Protein AF-A0A397A147-F1 (afdb_monomer)

Organism: Aphanomyces astaci (NCBI:txid112090)

Nearest PDB structures (foldseek):
  8kea-assembly1_W  TM=4.284E-01  e=4.346E+00  unclassified Caudoviricetes
  8t7u-assembly1_A  TM=5.635E-01  e=7.688E+00  Mus musculus
  8cll-assembly1_F  TM=3.381E-01  e=9.905E+00  Homo sapiens
  5d0q-assembly1_A  TM=2.049E-01  e=9.297E+00  Escherichia coli

pLDDT: mean 86.32, std 19.29, range [30.56, 98.56]

Solvent-accessible surface area (backbone atoms only — not comparable to full-atom values): 9657 Å² total; per-residue (Å²): 142,82,84,87,81,82,81,80,82,82,81,81,82,79,80,78,77,78,74,75,79,74,64,96,58,79,95,60,81,91,54,60,68,59,52,51,58,54,55,72,68,65,50,70,65,59,55,50,50,52,32,53,55,55,32,72,72,28,55,24,19,34,50,73,40,75,48,8,33,48,47,39,50,53,54,44,52,53,52,51,54,52,48,71,75,61,73,78,52,89,62,50,45,76,49,77,46,79,48,81,52,102,50,63,28,42,48,76,46,76,47,80,43,58,70,67,84,87,72,90,84,82,86,87,85,86,81,60,77,47,21,70,25,69,92,38,59,87,40,91,62,54,32,56,50,14,47,28,55,83,54,46,44,108

Structure (mmCIF, N/CA/C/O backbone):
data_AF-A0A397A147-F1
#
_entry.id   AF-A0A397A147-F1
#
loop_
_atom_site.group_PDB
_atom_site.id
_atom_site.type_symbol
_atom_site.label_atom_id
_atom_site.label_alt_id
_atom_site.label_comp_id
_atom_site.label_asym_id
_atom_site.label_entity_id
_atom_site.label_seq_id
_atom_site.pdbx_PDB_ins_code
_atom_site.Cartn_x
_atom_site.Cartn_y
_atom_site.Cartn_z
_atom_site.occupancy
_atom_site.B_iso_or_equiv
_atom_site.auth_seq_id
_atom_site.auth_comp_id
_atom_site.auth_asym_id
_atom_site.auth_atom_id
_atom_site.pdbx_PDB_model_num
ATOM 1 N N . MET A 1 1 ? -28.871 -85.774 15.946 1.00 41.31 1 MET A N 1
ATOM 2 C CA . MET A 1 1 ? -27.857 -84.775 16.348 1.00 41.31 1 MET A CA 1
ATOM 3 C C . MET A 1 1 ? -27.789 -83.681 15.297 1.00 41.31 1 MET A C 1
ATOM 5 O O . MET A 1 1 ? -27.310 -83.949 14.205 1.00 41.31 1 MET A O 1
ATOM 9 N N . LYS A 1 2 ? -28.278 -82.479 15.603 1.00 30.56 2 LYS A N 1
ATOM 10 C CA . LYS A 1 2 ? -27.816 -81.233 14.979 1.00 30.56 2 LYS A CA 1
ATOM 11 C C . LYS A 1 2 ? -28.222 -80.078 15.890 1.00 30.56 2 LYS A C 1
ATOM 13 O O . LYS A 1 2 ? -29.356 -80.018 16.347 1.00 30.56 2 LYS A O 1
ATOM 18 N N . PHE A 1 3 ? -27.210 -79.295 16.235 1.00 32.25 3 PHE A N 1
ATOM 19 C CA . PHE A 1 3 ? -27.170 -78.311 17.305 1.00 32.25 3 PHE A CA 1
ATOM 20 C C . PHE A 1 3 ? -27.950 -77.044 16.951 1.00 32.25 3 PHE A C 1
ATOM 22 O O . PHE A 1 3 ? -27.821 -76.515 15.849 1.00 32.25 3 PHE A O 1
ATOM 29 N N . THR A 1 4 ? -28.699 -76.542 17.928 1.00 33.69 4 THR A N 1
ATOM 30 C CA . THR A 1 4 ? -29.241 -75.184 17.974 1.00 33.69 4 THR A CA 1
ATOM 31 C C . THR A 1 4 ? -28.093 -74.205 18.225 1.00 33.69 4 THR A C 1
ATOM 33 O O . THR A 1 4 ? -27.382 -74.339 19.220 1.00 33.69 4 THR A O 1
ATOM 36 N N . LEU A 1 5 ? -27.910 -73.217 17.351 1.00 33.62 5 LEU A N 1
ATOM 37 C CA . LEU A 1 5 ? -27.055 -72.056 17.608 1.00 33.62 5 LEU A CA 1
ATOM 38 C C . LEU A 1 5 ? -27.963 -70.877 17.970 1.00 33.62 5 LEU A C 1
ATOM 40 O O . LEU A 1 5 ? -28.687 -70.365 17.120 1.00 33.62 5 LEU A O 1
ATOM 44 N N . LEU A 1 6 ? -27.938 -70.474 19.244 1.00 35.00 6 LEU A N 1
ATOM 45 C CA . LEU A 1 6 ? -28.443 -69.172 19.675 1.00 35.00 6 LEU A CA 1
ATOM 46 C C . LEU A 1 6 ? -27.521 -68.091 19.095 1.00 35.00 6 LEU A C 1
ATOM 48 O O . LEU A 1 6 ? -26.325 -68.087 19.386 1.00 35.00 6 LEU A O 1
ATOM 52 N N . SER A 1 7 ? -28.061 -67.158 18.311 1.00 39.09 7 SER A N 1
ATOM 53 C CA . SER A 1 7 ? -27.336 -65.933 17.970 1.00 39.09 7 SER A CA 1
ATOM 54 C C . SER A 1 7 ? -27.404 -64.965 19.151 1.00 39.09 7 SER A C 1
ATOM 56 O O . SER A 1 7 ? -28.489 -64.530 19.541 1.00 39.09 7 SER A O 1
ATOM 58 N N . ALA A 1 8 ? -26.248 -64.625 19.714 1.00 38.41 8 ALA A N 1
ATOM 59 C CA . ALA A 1 8 ? -26.118 -63.572 20.710 1.00 38.41 8 ALA A CA 1
ATOM 60 C C . ALA A 1 8 ? -26.414 -62.201 20.077 1.00 38.41 8 ALA A C 1
ATOM 62 O O . ALA A 1 8 ? -25.849 -61.849 19.042 1.00 38.41 8 ALA A O 1
ATOM 63 N N . ALA A 1 9 ? -27.296 -61.426 20.708 1.00 40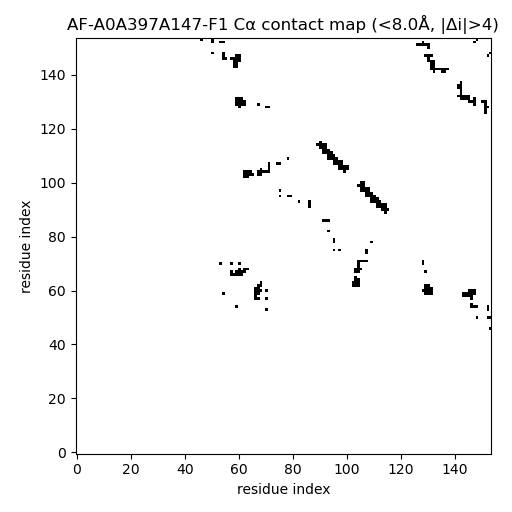.31 9 ALA A N 1
ATOM 64 C CA . ALA A 1 9 ? -27.525 -60.030 20.367 1.00 40.31 9 ALA A CA 1
ATOM 65 C C . ALA A 1 9 ? -26.315 -59.192 20.811 1.00 40.31 9 ALA A C 1
ATOM 67 O O . ALA A 1 9 ? -26.007 -59.117 22.000 1.00 40.31 9 ALA A O 1
ATOM 68 N N . ALA A 1 10 ? -25.630 -58.556 19.861 1.00 39.25 10 ALA A N 1
ATOM 69 C CA . ALA A 1 10 ? -24.622 -57.548 20.161 1.00 39.25 10 ALA A CA 1
ATOM 70 C C . ALA A 1 10 ? -25.324 -56.207 20.422 1.00 39.25 10 ALA A C 1
ATOM 72 O O . ALA A 1 10 ? -25.803 -55.554 19.495 1.00 39.25 10 ALA A O 1
ATOM 73 N N . ALA A 1 11 ? -25.404 -55.799 21.688 1.00 40.38 11 ALA A N 1
ATOM 74 C CA . ALA A 1 11 ? -25.788 -54.441 22.050 1.00 40.38 11 ALA A CA 1
ATOM 75 C C . ALA A 1 11 ? -24.614 -53.501 21.739 1.00 40.38 11 ALA A C 1
ATOM 77 O O . ALA A 1 11 ? -23.623 -53.459 22.468 1.00 40.38 11 ALA A O 1
ATOM 78 N N . ALA A 1 12 ? -24.709 -52.763 20.634 1.00 39.19 12 ALA A N 1
ATOM 79 C CA . ALA A 1 12 ? -23.791 -51.673 20.340 1.00 39.19 12 ALA A CA 1
ATOM 80 C C . ALA A 1 12 ? -24.111 -50.494 21.270 1.00 39.19 12 ALA A C 1
ATOM 82 O O . ALA A 1 12 ? -25.085 -49.770 21.068 1.00 39.19 12 ALA A O 1
ATOM 83 N N . ILE A 1 13 ? -23.296 -50.307 22.308 1.00 42.19 13 ILE A N 1
ATOM 84 C CA . ILE A 1 13 ? -23.295 -49.078 23.104 1.00 42.19 13 ILE A CA 1
ATOM 85 C C . ILE A 1 13 ? -22.619 -48.006 22.247 1.00 42.19 13 ILE A C 1
ATOM 87 O O . ILE A 1 13 ? -21.394 -47.941 22.154 1.00 42.19 13 ILE A O 1
ATOM 91 N N . ALA A 1 14 ? -23.426 -47.188 21.575 1.00 44.16 14 ALA A N 1
ATOM 92 C CA . ALA A 1 14 ? -22.946 -45.985 20.918 1.00 44.16 14 ALA A CA 1
ATOM 93 C C . ALA A 1 14 ? -22.603 -44.945 21.994 1.00 44.16 14 ALA A C 1
ATOM 95 O O . ALA A 1 14 ? -23.484 -44.289 22.548 1.00 44.16 14 ALA A O 1
ATOM 96 N N . PHE A 1 15 ? -21.314 -44.785 22.290 1.00 40.88 15 PHE A N 1
ATOM 97 C CA . PHE A 1 15 ? -20.825 -43.582 22.953 1.00 40.88 15 PHE A CA 1
ATOM 98 C C . PHE A 1 15 ? -20.902 -42.429 21.951 1.00 40.88 15 PHE A C 1
ATOM 100 O O . PHE A 1 15 ? -19.969 -42.181 21.189 1.00 40.88 15 PHE A O 1
ATOM 107 N N . ALA A 1 16 ? -22.035 -41.728 21.932 1.00 47.22 16 ALA A N 1
ATOM 108 C CA . ALA A 1 16 ? -22.110 -40.411 21.324 1.00 47.22 16 ALA A CA 1
ATOM 109 C C . ALA A 1 16 ? -21.294 -39.452 22.199 1.00 47.22 16 ALA A C 1
ATOM 111 O O . ALA A 1 16 ? -21.803 -38.863 23.150 1.00 47.22 16 ALA A O 1
ATOM 112 N N . SER A 1 17 ? -20.002 -39.325 21.901 1.00 47.94 17 SER A N 1
ATOM 113 C CA . SER A 1 17 ? -19.219 -38.199 22.391 1.00 47.94 17 SER A CA 1
ATOM 114 C C . SER A 1 17 ? -19.682 -36.978 21.604 1.00 47.94 17 SER A C 1
ATOM 116 O O . SER A 1 17 ? -19.195 -36.715 20.505 1.00 47.94 17 SER A O 1
ATOM 118 N N . SER A 1 18 ? -20.693 -36.269 22.110 1.00 51.44 18 SER A N 1
ATOM 119 C CA . SER A 1 18 ? -21.050 -34.952 21.593 1.00 51.44 18 SER A CA 1
ATOM 120 C C . SER A 1 18 ? -19.969 -33.970 22.035 1.00 51.44 18 SER A C 1
ATOM 122 O O . SER A 1 18 ? -20.139 -33.211 22.990 1.00 51.44 18 SER A O 1
ATOM 124 N N . VAL A 1 19 ? -18.826 -34.008 21.354 1.00 45.84 19 VAL A N 1
ATOM 125 C CA . VAL A 1 19 ? -17.916 -32.871 21.333 1.00 45.84 19 VAL A CA 1
ATOM 126 C C . VAL A 1 19 ? -18.681 -31.788 20.591 1.00 45.84 19 VAL A C 1
ATOM 128 O O . VAL A 1 19 ? -18.793 -31.808 19.369 1.00 45.84 19 VAL A O 1
ATOM 131 N N . GLN A 1 20 ? -19.315 -30.898 21.347 1.00 49.00 20 GLN A N 1
ATOM 132 C CA . GLN A 1 20 ? -19.838 -29.663 20.801 1.00 49.00 20 GLN A CA 1
ATOM 133 C C . GLN A 1 20 ? -18.616 -28.902 20.287 1.00 49.00 20 GLN A C 1
ATOM 135 O O . GLN A 1 20 ? -17.880 -28.314 21.077 1.00 49.00 20 GLN A O 1
ATOM 140 N N . GLU A 1 21 ? -18.342 -28.993 18.983 1.00 54.06 21 GLU A N 1
ATOM 141 C CA . GLU A 1 21 ? -17.370 -28.126 18.328 1.00 54.06 21 GLU A CA 1
ATOM 142 C C . GLU A 1 21 ? -17.841 -26.694 18.565 1.00 54.06 21 GLU A C 1
ATOM 144 O O . GLU A 1 21 ? -18.762 -26.190 17.921 1.00 54.06 21 GLU A O 1
ATOM 149 N N . THR A 1 22 ? -17.254 -26.035 19.559 1.00 59.16 22 THR A N 1
ATOM 150 C CA . THR A 1 22 ? -17.376 -24.595 19.700 1.00 59.16 22 THR A CA 1
ATOM 151 C C . THR A 1 22 ? -16.634 -24.019 18.509 1.00 59.16 22 THR A C 1
ATOM 153 O O . THR A 1 22 ? -15.403 -23.980 18.502 1.00 59.16 22 THR A O 1
ATOM 156 N N . THR A 1 23 ? -17.362 -23.646 17.460 1.00 59.69 23 THR A N 1
ATOM 157 C CA . THR A 1 23 ? -16.756 -22.981 16.312 1.00 59.69 23 THR A CA 1
ATOM 158 C C . THR A 1 23 ? -16.015 -21.744 16.833 1.00 59.69 23 THR A C 1
ATOM 160 O O . THR A 1 23 ? -16.627 -20.937 17.537 1.00 59.69 23 THR A O 1
ATOM 163 N N . PRO A 1 24 ? -14.715 -21.562 16.527 1.00 77.19 24 PRO A N 1
ATOM 164 C CA . PRO A 1 24 ? -13.927 -20.442 17.058 1.00 77.19 24 PRO A CA 1
ATOM 165 C C . PRO A 1 24 ? -14.415 -19.082 16.538 1.00 77.19 24 PRO A C 1
ATOM 167 O O . PRO A 1 24 ? -13.982 -18.034 17.014 1.00 77.19 24 PRO A O 1
ATOM 170 N N . TYR A 1 25 ? -15.333 -19.101 15.570 1.00 80.56 25 TYR A N 1
ATOM 171 C CA . TYR A 1 25 ? -15.941 -17.930 14.971 1.00 80.56 25 TYR A CA 1
ATOM 172 C C . TYR A 1 25 ? -17.432 -17.845 15.316 1.00 80.56 25 TYR A C 1
ATOM 174 O O . TYR A 1 25 ? -18.114 -18.876 15.365 1.00 80.56 25 TYR A O 1
ATOM 182 N N . PRO A 1 26 ? -17.961 -16.625 15.522 1.00 82.88 26 PRO A N 1
ATOM 183 C CA . PRO A 1 26 ? -19.390 -16.411 15.702 1.00 82.88 26 PRO A CA 1
ATOM 184 C C . PRO A 1 26 ? -20.190 -16.929 14.502 1.00 82.88 26 PRO A C 1
ATOM 186 O O . PRO A 1 26 ? -19.849 -16.651 13.354 1.00 82.88 26 PRO A O 1
ATOM 189 N N . THR A 1 27 ? -21.298 -17.623 14.760 1.00 86.62 27 THR A N 1
ATOM 190 C CA . THR A 1 27 ? -22.248 -18.065 13.720 1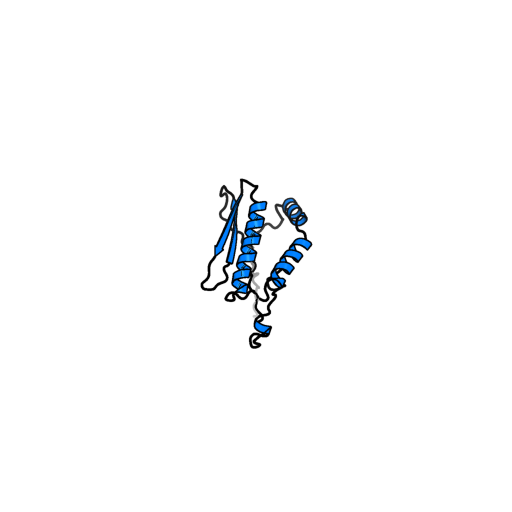.00 86.62 27 THR A CA 1
ATOM 191 C C . THR A 1 27 ? -23.181 -16.945 13.251 1.00 86.62 27 THR A C 1
ATOM 193 O O . THR A 1 27 ? -23.853 -17.076 12.230 1.00 86.62 27 THR A O 1
ATOM 196 N N . VAL A 1 28 ? -23.213 -15.828 13.984 1.00 85.81 28 VAL A N 1
ATOM 197 C CA . VAL A 1 28 ? -23.980 -14.621 13.663 1.00 85.81 28 VAL A CA 1
ATOM 198 C C . VAL A 1 28 ? -23.066 -13.407 13.796 1.00 85.81 28 VAL A C 1
ATOM 200 O O . VAL A 1 28 ? -22.274 -13.315 14.733 1.00 85.81 28 VAL A O 1
ATOM 203 N N . ALA A 1 29 ? -23.180 -12.455 12.868 1.00 86.31 29 ALA A N 1
ATOM 204 C CA . ALA A 1 29 ? -22.409 -11.218 12.915 1.00 86.31 29 ALA A CA 1
ATOM 205 C C . ALA A 1 29 ? -22.791 -10.369 14.140 1.00 86.31 29 ALA A C 1
ATOM 207 O O . ALA A 1 29 ? -23.941 -9.959 14.285 1.00 86.31 29 ALA A O 1
ATOM 208 N N . THR A 1 30 ? -21.811 -10.045 14.985 1.00 91.00 30 THR A N 1
ATOM 209 C CA . THR A 1 30 ? -22.013 -9.271 16.224 1.00 91.00 30 THR A CA 1
ATOM 210 C C . THR A 1 30 ? -22.236 -7.772 15.976 1.00 91.00 30 THR A C 1
ATOM 212 O O . THR A 1 30 ? -22.843 -7.093 16.800 1.00 91.00 30 THR A O 1
ATOM 215 N N . TYR A 1 31 ? -21.779 -7.238 14.833 1.00 93.50 31 TYR A N 1
ATOM 216 C CA . TYR A 1 31 ? -21.798 -5.794 14.536 1.00 93.50 31 TYR A CA 1
ATOM 217 C C . TYR A 1 31 ? -22.376 -5.434 13.148 1.00 93.50 31 TYR A C 1
ATOM 219 O O . TYR A 1 31 ? -21.756 -4.678 12.396 1.00 93.50 31 TYR A O 1
ATOM 227 N N . PRO A 1 32 ? -23.571 -5.925 12.769 1.00 94.00 32 PRO A N 1
ATOM 228 C CA . PRO A 1 32 ? -24.092 -5.784 11.406 1.00 94.00 32 PRO A CA 1
ATOM 229 C C . PRO A 1 32 ? -24.349 -4.324 11.000 1.00 94.00 32 PRO A C 1
ATOM 231 O O . PRO A 1 32 ? -24.094 -3.945 9.857 1.00 94.00 32 PRO A O 1
ATOM 234 N N . ASN A 1 33 ? -24.808 -3.482 11.932 1.00 96.25 33 ASN A N 1
ATOM 235 C CA . ASN A 1 33 ? -25.058 -2.062 11.663 1.00 96.25 33 ASN A CA 1
ATOM 236 C C . ASN A 1 33 ? -23.756 -1.278 11.452 1.00 96.25 33 ASN A C 1
ATOM 238 O O . ASN A 1 33 ? -23.701 -0.417 10.577 1.00 96.25 33 ASN A O 1
ATOM 242 N N . LEU A 1 34 ? -22.703 -1.606 12.211 1.00 95.56 34 LEU A N 1
ATOM 243 C CA . LEU A 1 34 ? -21.381 -1.007 12.035 1.00 95.56 34 LEU A CA 1
ATOM 244 C C . LEU A 1 34 ? -20.811 -1.366 10.660 1.00 95.56 34 LEU A C 1
ATOM 246 O O . LEU A 1 34 ? -20.416 -0.472 9.917 1.00 95.56 34 LEU A O 1
ATOM 250 N N . VAL A 1 35 ? -20.837 -2.654 10.297 1.00 94.94 35 VAL A N 1
ATOM 251 C CA . VAL A 1 35 ? -20.369 -3.133 8.985 1.00 94.94 35 VAL A CA 1
ATOM 252 C C . VAL A 1 35 ? -21.135 -2.449 7.854 1.00 94.94 35 VAL A C 1
ATOM 254 O O . VAL A 1 35 ? -20.527 -1.934 6.922 1.00 94.94 35 VAL A O 1
ATOM 257 N N . ARG A 1 36 ? -22.466 -2.353 7.958 1.00 96.38 36 ARG A N 1
ATOM 258 C CA . ARG A 1 36 ? -23.288 -1.648 6.964 1.00 96.38 36 ARG A CA 1
ATOM 259 C C . ARG A 1 36 ? -22.915 -0.169 6.849 1.00 96.38 36 ARG A C 1
ATOM 261 O O . ARG A 1 36 ? -22.832 0.345 5.739 1.00 96.38 36 ARG A O 1
ATOM 268 N N . GLY A 1 37 ? -22.673 0.500 7.976 1.00 97.00 37 GLY A N 1
ATOM 269 C CA . GLY A 1 37 ? -22.256 1.901 8.007 1.00 97.00 37 GLY A CA 1
ATOM 270 C C . GLY A 1 37 ? -20.877 2.138 7.386 1.00 97.00 37 GLY A C 1
ATOM 271 O O . GLY A 1 37 ? -20.686 3.155 6.727 1.00 97.00 37 GLY A O 1
ATOM 272 N N . VAL A 1 38 ? -19.929 1.209 7.557 1.00 94.12 38 VAL A N 1
ATOM 273 C CA . VAL A 1 38 ? -18.613 1.265 6.896 1.00 94.12 38 VAL A CA 1
ATOM 274 C C . VAL A 1 38 ? -18.756 1.007 5.397 1.00 94.12 38 VAL A C 1
ATOM 276 O O . VAL A 1 38 ? -18.277 1.811 4.603 1.00 94.12 38 VAL A O 1
ATOM 279 N N . ASN A 1 39 ? -19.486 -0.040 5.003 1.00 95.88 39 ASN A N 1
ATOM 280 C CA . ASN A 1 39 ? -19.696 -0.381 3.593 1.00 95.88 39 ASN A CA 1
ATOM 281 C C . ASN A 1 39 ? -20.376 0.751 2.814 1.00 95.88 39 ASN A C 1
ATOM 283 O O . ASN A 1 39 ? -20.015 1.003 1.672 1.00 95.88 39 ASN A O 1
ATOM 287 N N . ALA A 1 40 ? -21.309 1.479 3.435 1.00 97.06 40 ALA A N 1
ATOM 288 C CA . ALA A 1 40 ? -21.976 2.622 2.809 1.00 97.06 40 ALA A CA 1
ATOM 289 C C . ALA A 1 40 ? -21.030 3.795 2.481 1.00 97.06 40 ALA A C 1
ATOM 291 O O . ALA A 1 40 ? -21.384 4.655 1.678 1.00 97.06 40 ALA A O 1
ATOM 292 N N . LYS A 1 41 ? -19.840 3.854 3.096 1.00 94.25 41 LYS A N 1
ATOM 293 C CA . LYS A 1 41 ? -18.824 4.878 2.807 1.00 94.25 41 LYS A CA 1
ATOM 294 C C . LYS A 1 41 ? -17.898 4.491 1.658 1.00 94.25 41 LYS A C 1
ATOM 296 O O . LYS A 1 41 ? -17.212 5.367 1.144 1.00 94.25 41 LYS A O 1
ATOM 301 N N . ILE A 1 42 ? -17.870 3.221 1.256 1.00 94.62 42 ILE A N 1
ATOM 302 C CA . ILE A 1 42 ? -17.015 2.752 0.165 1.00 94.62 42 ILE A CA 1
ATOM 303 C C . ILE A 1 42 ? -17.585 3.265 -1.157 1.00 94.62 42 ILE A C 1
ATOM 305 O O . ILE A 1 42 ? -18.721 2.953 -1.511 1.00 94.62 42 ILE A O 1
ATOM 309 N N . GLN A 1 43 ? -16.785 4.031 -1.893 1.00 96.25 43 GLN A N 1
ATOM 310 C CA . GLN A 1 43 ? -17.111 4.471 -3.244 1.00 96.25 43 GLN A CA 1
ATOM 311 C C . GLN A 1 43 ? -16.256 3.686 -4.236 1.00 96.25 43 GLN A C 1
ATOM 313 O O . GLN A 1 43 ? -15.030 3.762 -4.215 1.00 96.25 43 GLN A O 1
ATOM 318 N N . THR A 1 44 ? -16.892 2.935 -5.134 1.00 96.06 44 THR A N 1
ATOM 319 C CA . THR A 1 44 ? -16.174 2.154 -6.158 1.00 96.06 44 THR A CA 1
ATOM 320 C C . THR A 1 44 ? -15.404 3.039 -7.138 1.00 96.06 44 THR A C 1
ATOM 322 O O . THR A 1 44 ? -14.405 2.600 -7.702 1.00 96.06 44 THR A O 1
ATOM 325 N N . ALA A 1 45 ? -15.836 4.291 -7.316 1.00 97.56 45 ALA A N 1
ATOM 326 C CA . ALA A 1 45 ? -15.124 5.283 -8.113 1.00 97.56 45 ALA A CA 1
ATOM 327 C C . ALA A 1 45 ? -13.740 5.611 -7.530 1.00 97.56 45 ALA A C 1
ATOM 329 O O . ALA A 1 45 ? -12.773 5.647 -8.288 1.00 97.56 45 ALA A O 1
ATOM 330 N N . ASP A 1 46 ? -13.631 5.767 -6.206 1.00 94.25 46 ASP A N 1
ATOM 331 C CA . ASP A 1 46 ? -12.356 6.044 -5.533 1.00 94.25 46 ASP A CA 1
ATOM 332 C C . ASP A 1 46 ? -11.395 4.859 -5.699 1.00 94.25 46 ASP A C 1
ATOM 334 O O . ASP A 1 46 ? -10.235 5.045 -6.062 1.00 94.25 46 ASP A O 1
ATOM 338 N N . LEU A 1 47 ? -11.900 3.627 -5.533 1.00 94.75 47 LEU A N 1
ATOM 339 C CA . LEU A 1 47 ? -11.119 2.400 -5.745 1.00 94.75 47 LEU A CA 1
ATOM 340 C C . LEU A 1 47 ? -10.592 2.312 -7.181 1.00 94.75 47 LEU A C 1
ATOM 342 O O . LEU A 1 47 ? -9.407 2.070 -7.403 1.00 94.75 47 LEU A O 1
ATOM 346 N N . LYS A 1 48 ? -11.462 2.571 -8.165 1.00 97.25 48 LYS A N 1
ATOM 347 C CA . LYS A 1 48 ? -11.082 2.585 -9.579 1.00 97.25 48 LYS A CA 1
ATOM 348 C C . LYS A 1 48 ? -10.030 3.657 -9.868 1.00 97.25 48 LYS A C 1
ATOM 350 O O . LYS A 1 48 ? -9.065 3.374 -10.570 1.00 97.25 48 LYS A O 1
ATOM 355 N N . GLN A 1 49 ? -10.189 4.861 -9.321 1.00 97.38 49 GLN A N 1
ATOM 356 C CA . GLN A 1 49 ? -9.232 5.950 -9.508 1.00 97.38 49 GLN A CA 1
ATOM 357 C C . GLN A 1 49 ? -7.861 5.609 -8.906 1.00 97.38 49 GLN A C 1
ATOM 359 O O . GLN A 1 49 ? -6.837 5.870 -9.539 1.00 97.38 49 GLN A O 1
ATOM 364 N N . SER A 1 50 ? -7.827 5.008 -7.713 1.00 95.44 50 SER A N 1
ATOM 365 C CA . SER A 1 50 ? -6.588 4.532 -7.093 1.00 95.44 50 SER A CA 1
ATOM 366 C C . SER A 1 50 ? -5.911 3.451 -7.936 1.00 95.44 50 SER A C 1
ATOM 368 O O . SER A 1 50 ? -4.716 3.576 -8.210 1.00 95.44 50 SER A O 1
ATOM 370 N N . LEU A 1 51 ? -6.666 2.452 -8.408 1.00 97.75 51 LEU A N 1
ATOM 371 C CA . LEU A 1 51 ? -6.161 1.387 -9.280 1.00 97.75 51 LEU A CA 1
ATOM 372 C C . LEU A 1 51 ? -5.587 1.957 -10.582 1.00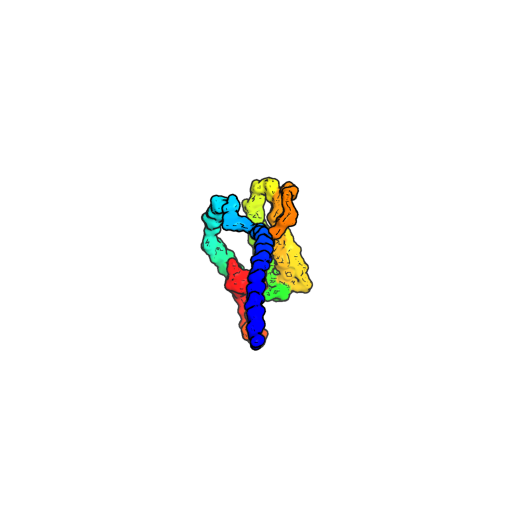 97.75 51 LEU A C 1
ATOM 374 O O . LEU A 1 51 ? -4.432 1.699 -10.913 1.00 97.75 51 LEU A O 1
ATOM 378 N N . GLU A 1 52 ? 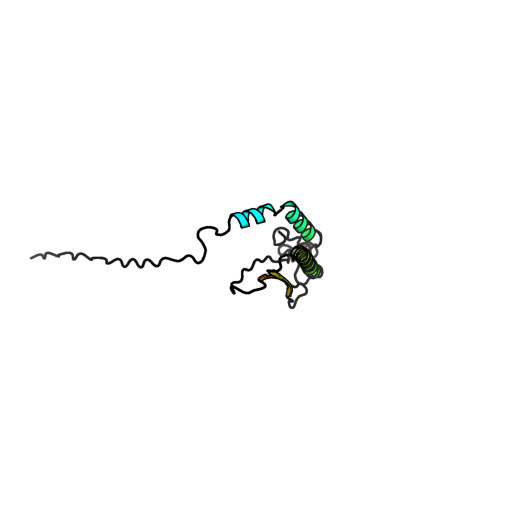-6.356 2.778 -11.303 1.00 98.06 52 GLU A N 1
ATOM 379 C CA . GLU A 1 52 ? -5.915 3.409 -12.552 1.00 98.06 52 GLU A CA 1
ATOM 380 C C . GLU A 1 52 ? -4.673 4.280 -12.331 1.00 98.06 52 GLU A C 1
ATOM 382 O O . GLU A 1 52 ? -3.736 4.235 -13.128 1.00 98.06 52 GLU A O 1
ATOM 387 N N . GLY A 1 53 ? -4.627 5.042 -11.236 1.00 97.12 53 GLY A N 1
ATOM 388 C CA . GLY A 1 53 ? -3.459 5.834 -10.865 1.00 97.12 53 GLY A CA 1
ATOM 389 C C . GLY A 1 53 ? -2.223 4.971 -10.616 1.00 97.12 53 GLY A C 1
ATOM 390 O O . GLY A 1 53 ? -1.129 5.331 -11.049 1.00 97.12 53 GLY A O 1
ATOM 391 N N . PHE A 1 54 ? -2.385 3.822 -9.963 1.00 97.25 54 PHE A N 1
ATOM 392 C CA . PHE A 1 54 ? -1.280 2.933 -9.628 1.00 97.25 54 PHE A CA 1
ATOM 393 C C . PHE A 1 54 ? -0.726 2.198 -10.856 1.00 97.25 54 PHE A C 1
ATOM 395 O O . PHE A 1 54 ? 0.486 2.205 -11.083 1.00 97.25 54 PHE A O 1
ATOM 402 N N . VAL A 1 55 ? -1.597 1.621 -11.689 1.00 97.69 55 VAL A N 1
ATOM 403 C CA . VAL A 1 55 ? -1.194 0.779 -12.834 1.00 97.69 55 VAL A CA 1
ATOM 404 C C . VAL A 1 55 ? -0.763 1.581 -14.058 1.00 97.69 55 VAL A C 1
ATOM 406 O O . VAL A 1 55 ? 0.009 1.077 -14.867 1.00 97.69 55 VAL A O 1
ATOM 409 N N . ASN A 1 56 ? -1.230 2.826 -14.207 1.00 97.38 56 ASN A N 1
ATOM 410 C CA . ASN A 1 56 ? -0.814 3.690 -15.318 1.00 97.38 56 ASN A CA 1
ATOM 411 C C . ASN A 1 56 ? 0.456 4.488 -15.000 1.00 97.38 56 ASN A C 1
ATOM 413 O O . ASN A 1 56 ? 1.127 4.961 -15.916 1.00 97.38 56 ASN A O 1
ATOM 417 N N . LYS A 1 57 ? 0.792 4.666 -13.715 1.00 97.88 57 LYS A N 1
ATOM 418 C CA . LYS A 1 57 ? 1.988 5.410 -13.298 1.00 97.88 57 LYS A CA 1
ATOM 419 C C . LYS A 1 57 ? 3.275 4.599 -13.434 1.00 97.88 57 LYS A C 1
ATOM 421 O O . LYS A 1 57 ? 4.327 5.190 -13.667 1.00 97.88 57 LYS A O 1
ATOM 426 N N . PHE A 1 58 ? 3.194 3.281 -13.282 1.00 97.94 58 PHE A N 1
ATOM 427 C CA . PHE A 1 58 ? 4.340 2.376 -13.329 1.00 97.94 58 PHE A CA 1
ATOM 428 C C . PHE A 1 58 ? 4.117 1.331 -14.421 1.00 97.94 58 PHE A C 1
ATOM 430 O O . PHE A 1 58 ? 3.114 0.622 -14.404 1.00 97.94 58 PHE A O 1
ATOM 437 N N . ALA A 1 59 ? 5.054 1.212 -15.362 1.00 96.88 59 ALA A N 1
ATOM 438 C CA . ALA A 1 59 ? 4.987 0.205 -16.415 1.00 96.88 59 ALA A CA 1
ATOM 439 C C . ALA A 1 59 ? 5.130 -1.213 -15.844 1.00 96.88 59 ALA A C 1
ATOM 441 O O . ALA A 1 59 ? 4.586 -2.161 -16.407 1.00 96.88 59 ALA A O 1
ATOM 442 N N . ASN A 1 60 ? 5.849 -1.363 -14.731 1.00 97.38 60 ASN A N 1
ATOM 443 C CA . ASN A 1 60 ? 5.881 -2.564 -13.902 1.00 97.38 60 ASN A CA 1
ATOM 444 C C . ASN A 1 60 ? 6.178 -2.209 -12.439 1.00 97.38 60 ASN A C 1
ATOM 446 O O . ASN A 1 60 ? 6.653 -1.119 -12.129 1.00 97.38 60 ASN A O 1
ATOM 450 N N . ARG A 1 61 ? 5.957 -3.158 -11.529 1.00 98.06 61 ARG A N 1
ATOM 451 C CA . ARG A 1 61 ? 6.255 -3.003 -10.099 1.00 98.06 61 ARG A CA 1
ATOM 452 C C . ARG A 1 61 ? 7.203 -4.087 -9.600 1.00 98.06 61 ARG A C 1
ATOM 454 O O . ARG A 1 61 ? 7.119 -4.525 -8.458 1.00 98.06 61 ARG A O 1
ATOM 461 N N . ILE A 1 62 ? 8.127 -4.528 -10.455 1.00 97.19 62 ILE A N 1
ATOM 462 C CA . ILE A 1 62 ? 9.050 -5.626 -10.150 1.00 97.19 62 ILE A CA 1
ATOM 463 C C . ILE A 1 62 ? 9.930 -5.246 -8.953 1.00 97.19 62 ILE A C 1
ATOM 465 O O . ILE A 1 62 ? 10.585 -4.202 -8.976 1.00 97.19 62 ILE A O 1
ATOM 469 N N . TYR A 1 63 ? 10.022 -6.125 -7.955 1.00 97.50 63 TYR A N 1
ATOM 470 C CA . TYR A 1 63 ? 10.614 -5.865 -6.634 1.00 97.50 63 TYR A CA 1
ATOM 471 C C . TYR A 1 63 ? 12.047 -5.272 -6.620 1.00 97.50 63 TYR A C 1
ATOM 473 O O . TYR A 1 63 ? 12.444 -4.585 -5.674 1.00 97.50 63 TYR A O 1
ATOM 481 N N . TYR A 1 64 ? 12.859 -5.530 -7.651 1.00 95.00 64 TYR A N 1
ATOM 482 C CA . TYR A 1 64 ? 14.239 -5.025 -7.776 1.00 95.00 64 TYR A CA 1
ATOM 483 C C . TYR A 1 64 ? 14.395 -3.864 -8.769 1.00 95.00 64 TYR A C 1
ATOM 485 O O . TYR A 1 64 ? 15.483 -3.281 -8.887 1.00 95.00 64 TYR A O 1
ATOM 493 N N . SER A 1 65 ? 13.342 -3.539 -9.516 1.00 95.12 65 SER A N 1
ATOM 494 C CA . SER A 1 65 ? 13.366 -2.491 -10.533 1.00 95.12 65 SER A CA 1
ATOM 495 C C . SER A 1 65 ? 13.321 -1.090 -9.899 1.00 95.12 65 SER A C 1
ATOM 497 O O . SER A 1 65 ? 12.908 -0.938 -8.746 1.00 95.12 65 SER A O 1
ATOM 499 N N . PRO A 1 66 ? 13.756 -0.039 -10.620 1.00 96.06 66 PRO A N 1
ATOM 500 C CA . PRO A 1 66 ? 13.558 1.339 -10.175 1.00 96.06 66 PRO A CA 1
ATOM 501 C C . PRO A 1 66 ? 12.080 1.693 -9.950 1.00 96.06 66 PRO A C 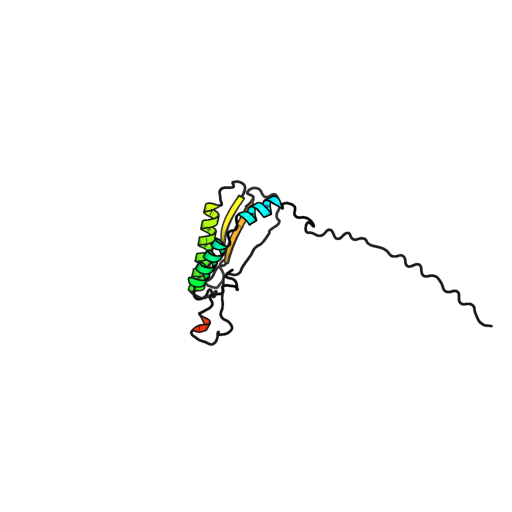1
ATOM 503 O O . PRO A 1 66 ? 11.760 2.282 -8.922 1.00 96.06 66 PRO A O 1
ATOM 506 N N . GLU A 1 67 ? 11.183 1.292 -10.856 1.00 97.44 67 GLU A N 1
ATOM 507 C CA . GLU A 1 67 ? 9.743 1.566 -10.732 1.00 97.44 67 GLU A CA 1
ATOM 508 C C . GLU A 1 67 ? 9.108 0.796 -9.571 1.00 97.44 67 GLU A C 1
ATOM 510 O O . GLU A 1 67 ? 8.327 1.373 -8.825 1.00 97.44 67 GLU A O 1
ATOM 515 N N . GLY A 1 68 ? 9.525 -0.446 -9.311 1.00 97.56 68 GLY A N 1
ATOM 516 C CA . GLY A 1 68 ? 9.099 -1.190 -8.122 1.00 97.56 68 GLY A CA 1
ATOM 517 C C . GLY A 1 68 ? 9.534 -0.538 -6.804 1.00 97.56 68 GLY A C 1
ATOM 518 O O . GLY A 1 68 ? 8.822 -0.624 -5.808 1.00 97.56 68 GLY A O 1
ATOM 519 N N . ALA A 1 69 ? 10.673 0.162 -6.775 1.00 97.44 69 ALA A N 1
ATOM 520 C CA . ALA A 1 69 ? 11.078 0.955 -5.610 1.00 97.44 69 ALA A CA 1
ATOM 521 C C . ALA A 1 69 ? 10.245 2.245 -5.463 1.00 97.44 69 ALA A C 1
ATOM 523 O O . ALA A 1 69 ? 9.972 2.708 -4.354 1.00 97.44 69 ALA A O 1
ATOM 524 N N . GLN A 1 70 ? 9.826 2.836 -6.582 1.00 98.38 70 GLN A N 1
ATOM 525 C CA . GLN A 1 70 ? 8.943 4.000 -6.585 1.00 98.38 70 GLN A CA 1
ATOM 526 C C . GLN A 1 70 ? 7.502 3.616 -6.217 1.00 98.38 70 GLN A C 1
ATOM 528 O O . GLN A 1 70 ? 6.841 4.383 -5.516 1.00 98.38 70 GLN A O 1
ATOM 533 N N . SER A 1 71 ? 7.036 2.423 -6.601 1.00 98.19 71 SER A N 1
ATOM 534 C CA . SER A 1 71 ? 5.680 1.940 -6.320 1.00 98.19 71 SER A CA 1
ATOM 535 C C . SER A 1 71 ? 5.428 1.754 -4.822 1.00 98.19 71 SER A C 1
ATOM 537 O O . SER A 1 71 ? 4.403 2.230 -4.335 1.00 98.19 71 SER A O 1
ATOM 539 N N . CYS A 1 72 ? 6.381 1.203 -4.046 1.00 97.81 72 CYS A N 1
ATOM 540 C CA . CYS A 1 72 ? 6.241 1.189 -2.577 1.00 97.81 72 CYS A CA 1
ATOM 541 C C . CYS A 1 72 ? 6.188 2.595 -1.981 1.00 97.81 72 CYS A C 1
ATOM 543 O O . CYS A 1 72 ? 5.495 2.800 -0.987 1.00 97.81 72 CYS A O 1
ATOM 545 N N . GLY A 1 73 ? 6.940 3.545 -2.551 1.00 98.06 73 GLY A N 1
ATOM 546 C CA . GLY A 1 73 ? 6.899 4.948 -2.135 1.00 98.06 73 GLY A CA 1
ATOM 547 C C . GLY A 1 73 ? 5.513 5.536 -2.324 1.00 98.06 73 GLY A C 1
ATOM 548 O O . GLY A 1 73 ? 4.951 6.090 -1.387 1.00 98.06 73 GLY A O 1
ATOM 549 N N . TRP A 1 74 ? 4.928 5.307 -3.497 1.00 98.00 74 TRP A N 1
ATOM 550 C CA . TRP A 1 74 ? 3.577 5.751 -3.795 1.00 98.00 74 TRP A CA 1
ATOM 551 C C . TRP A 1 74 ? 2.548 5.170 -2.816 1.00 98.00 74 TRP A C 1
ATOM 553 O O . TRP A 1 74 ? 1.790 5.939 -2.233 1.00 98.00 74 TRP A O 1
ATOM 563 N N . ILE A 1 75 ? 2.571 3.854 -2.553 1.00 97.88 75 ILE A N 1
ATOM 564 C CA . ILE A 1 75 ? 1.671 3.223 -1.565 1.00 97.88 75 ILE A CA 1
ATOM 565 C C . ILE A 1 75 ? 1.877 3.825 -0.171 1.00 97.88 75 ILE A C 1
ATOM 567 O O . ILE A 1 75 ? 0.906 4.145 0.512 1.00 97.88 75 ILE A O 1
ATOM 571 N N . TYR A 1 76 ? 3.129 3.983 0.264 1.00 98.19 76 TYR A N 1
ATOM 572 C CA . TYR A 1 76 ? 3.442 4.556 1.572 1.00 98.19 76 TYR A CA 1
ATOM 573 C C . TYR A 1 76 ? 2.834 5.953 1.731 1.00 98.19 76 TYR A C 1
ATOM 575 O O . TYR A 1 76 ? 2.206 6.229 2.753 1.00 98.19 76 TYR A O 1
ATOM 583 N N . ASP A 1 77 ? 2.969 6.802 0.713 1.00 97.38 77 ASP A N 1
ATOM 584 C CA . ASP A 1 77 ? 2.441 8.165 0.731 1.00 97.38 77 ASP A CA 1
ATOM 585 C C . ASP A 1 77 ? 0.906 8.176 0.797 1.00 97.38 77 ASP A C 1
ATOM 587 O O . ASP A 1 77 ? 0.343 8.914 1.606 1.00 97.38 77 ASP A O 1
ATOM 591 N N . GLN A 1 78 ? 0.225 7.304 0.036 1.00 95.81 78 GLN A N 1
ATOM 592 C CA . GLN A 1 78 ? -1.238 7.157 0.115 1.00 95.81 78 GLN A CA 1
ATOM 593 C C . GLN A 1 78 ? -1.691 6.763 1.527 1.00 95.81 78 GLN A C 1
ATOM 595 O O . GLN A 1 78 ? -2.611 7.357 2.089 1.00 95.81 78 GLN A O 1
ATOM 600 N N . VAL A 1 79 ? -1.024 5.778 2.134 1.00 95.75 79 VAL A N 1
ATOM 601 C CA . VAL A 1 79 ? -1.359 5.306 3.483 1.00 95.75 79 VAL A CA 1
ATOM 602 C C . VAL A 1 79 ? -1.127 6.406 4.520 1.00 95.75 79 VAL A C 1
ATOM 604 O O . VAL A 1 79 ? -1.983 6.624 5.375 1.00 95.75 79 VAL A O 1
ATOM 607 N N . VAL A 1 80 ? -0.007 7.131 4.448 1.00 95.44 80 VAL A N 1
ATOM 608 C CA . VAL A 1 80 ? 0.272 8.257 5.355 1.00 95.44 80 VAL A CA 1
ATOM 609 C C . VAL A 1 80 ? -0.783 9.354 5.219 1.00 95.44 80 VAL A C 1
ATOM 611 O O . VAL A 1 80 ? -1.251 9.868 6.235 1.00 95.44 80 VAL A O 1
ATOM 614 N N . GLU A 1 81 ? -1.201 9.681 3.996 1.00 93.62 81 GLU A N 1
ATOM 615 C CA . GLU A 1 81 ? -2.242 10.679 3.749 1.00 93.62 81 GLU A CA 1
ATOM 616 C C . GLU A 1 81 ? -3.591 10.263 4.358 1.00 93.62 81 GLU A C 1
ATOM 618 O O . GLU A 1 81 ? -4.236 11.059 5.048 1.00 93.62 81 GLU A O 1
ATOM 623 N N . VAL A 1 82 ? -4.003 9.006 4.162 1.00 90.88 82 VAL A N 1
ATOM 624 C CA . VAL A 1 82 ? -5.234 8.459 4.754 1.00 90.88 82 VAL A CA 1
ATOM 625 C C . VAL A 1 82 ? -5.164 8.494 6.279 1.00 90.88 82 VAL A C 1
ATOM 627 O O . VAL A 1 82 ? -6.112 8.937 6.930 1.00 90.88 82 VAL A O 1
ATOM 630 N N . VAL A 1 83 ? -4.040 8.080 6.866 1.00 91.00 83 VAL A N 1
ATOM 631 C CA . VAL A 1 83 ? -3.851 8.085 8.322 1.00 91.00 83 VAL A CA 1
ATOM 632 C C . VAL A 1 83 ? -3.906 9.504 8.886 1.00 91.00 83 VAL A C 1
ATOM 634 O O . VAL A 1 83 ? -4.575 9.719 9.895 1.00 91.00 83 VAL A O 1
ATOM 637 N N . ALA A 1 84 ? -3.287 10.483 8.224 1.00 88.12 84 ALA A N 1
ATOM 638 C CA . ALA A 1 84 ? -3.334 11.883 8.647 1.00 88.12 84 ALA A CA 1
ATOM 639 C C . ALA A 1 84 ? -4.766 12.448 8.661 1.00 88.12 84 ALA A C 1
ATOM 641 O O . ALA A 1 84 ? -5.112 13.224 9.550 1.00 88.12 84 ALA A O 1
ATOM 642 N N . LYS A 1 85 ? -5.620 12.023 7.720 1.00 82.56 85 LYS A N 1
ATOM 643 C CA . LYS A 1 85 ? -7.045 12.396 7.668 1.00 82.56 85 LYS A CA 1
ATOM 644 C C . LYS A 1 85 ? -7.896 11.652 8.707 1.00 82.56 85 LYS A C 1
ATOM 646 O O . LYS A 1 85 ? -8.888 12.196 9.188 1.00 82.56 85 LYS A O 1
ATOM 651 N N . ALA A 1 86 ? -7.533 10.413 9.043 1.00 74.44 86 ALA A N 1
ATOM 652 C CA . ALA A 1 86 ? -8.318 9.525 9.903 1.00 74.44 86 ALA A CA 1
ATOM 653 C C . ALA A 1 86 ? -7.976 9.609 11.403 1.00 74.44 86 ALA A C 1
ATOM 655 O O . ALA A 1 86 ? -8.782 9.175 12.227 1.00 74.44 86 ALA A O 1
ATOM 656 N N . ALA A 1 87 ? -6.810 10.147 11.778 1.00 62.78 87 ALA A N 1
ATOM 657 C CA . AL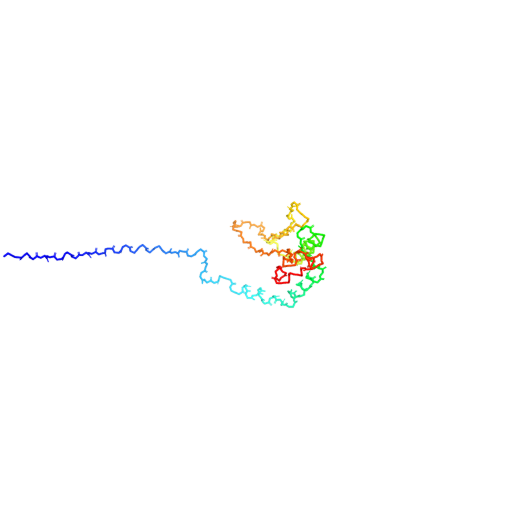A A 1 87 ? -6.283 10.163 13.150 1.00 62.78 87 ALA A CA 1
ATOM 658 C C . ALA A 1 87 ? -6.996 11.144 14.111 1.00 62.78 87 ALA A C 1
ATOM 660 O O . ALA A 1 87 ? -6.359 11.851 14.888 1.00 62.78 87 ALA A O 1
ATOM 661 N N . THR A 1 88 ? -8.328 11.188 14.083 1.00 68.31 88 THR A N 1
ATOM 662 C CA . THR A 1 88 ? -9.158 12.012 14.976 1.00 68.31 88 THR A CA 1
ATOM 663 C C . THR A 1 88 ? -9.702 11.240 16.179 1.00 68.31 88 THR A C 1
ATOM 665 O O . THR A 1 88 ? -10.203 11.855 17.117 1.00 68.31 88 THR A O 1
ATOM 668 N N . ASN A 1 89 ? -9.604 9.904 16.189 1.00 81.75 89 ASN A N 1
ATOM 669 C CA . ASN A 1 89 ? -10.069 9.084 17.307 1.00 81.75 89 ASN A CA 1
ATOM 670 C C . ASN A 1 89 ? -8.960 8.913 18.369 1.00 81.75 89 ASN A C 1
ATOM 672 O O . ASN A 1 89 ? -8.007 8.177 18.113 1.00 81.75 89 ASN A O 1
ATOM 676 N N . PRO A 1 90 ? -9.088 9.501 19.575 1.00 86.06 90 PRO A N 1
ATOM 677 C CA . PRO A 1 90 ? -8.053 9.436 20.614 1.00 86.06 9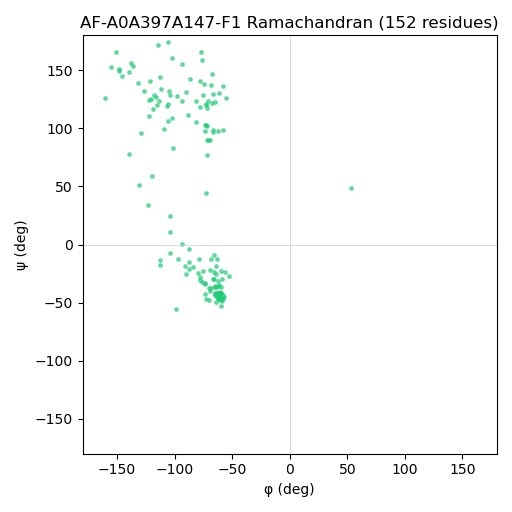0 PRO A CA 1
ATOM 678 C C . PRO A 1 90 ? -7.863 8.036 21.222 1.00 86.06 90 PRO A C 1
ATOM 680 O O . PRO A 1 90 ? -6.881 7.795 21.922 1.00 86.06 90 PRO A O 1
ATOM 683 N N . ASN A 1 91 ? -8.781 7.102 20.962 1.00 88.69 91 ASN A N 1
ATOM 684 C CA . ASN A 1 91 ? -8.700 5.728 21.462 1.00 88.69 91 ASN A CA 1
ATOM 685 C C . ASN A 1 91 ? -7.898 4.801 20.539 1.00 88.69 91 ASN A C 1
ATOM 687 O O . ASN A 1 91 ? -7.722 3.625 20.857 1.00 88.69 91 ASN A O 1
ATOM 691 N N . VAL A 1 92 ? -7.442 5.302 19.389 1.00 89.19 92 VAL A N 1
ATOM 692 C CA . VAL A 1 92 ? -6.732 4.520 18.378 1.00 89.19 92 VAL A CA 1
ATOM 693 C C . VAL A 1 92 ? -5.410 5.194 18.053 1.00 89.19 92 VAL A C 1
ATOM 695 O O . VAL A 1 92 ? -5.345 6.386 17.768 1.00 89.19 92 VAL A O 1
ATOM 698 N N . LYS A 1 93 ? -4.345 4.402 18.045 1.00 89.88 93 LYS A N 1
ATOM 699 C CA . LYS A 1 93 ? -3.041 4.785 17.527 1.00 89.88 93 LYS A CA 1
ATOM 700 C C . LYS A 1 93 ? -2.848 4.110 16.180 1.00 89.88 93 LYS A C 1
ATOM 702 O O . LYS A 1 93 ? -3.060 2.906 16.044 1.00 89.88 93 LYS A O 1
ATOM 707 N N . VAL A 1 94 ? -2.417 4.883 15.189 1.00 93.06 94 VAL A N 1
ATOM 708 C CA . VAL A 1 94 ? -2.036 4.344 13.883 1.00 93.06 94 VAL A CA 1
ATOM 709 C C . VAL A 1 94 ? -0.567 4.638 13.633 1.00 93.06 94 VAL A C 1
ATOM 711 O O . VAL A 1 94 ? -0.119 5.772 13.780 1.00 93.06 94 VAL A O 1
ATOM 714 N N . THR A 1 95 ? 0.195 3.611 13.273 1.00 93.50 95 THR A N 1
ATOM 715 C CA . THR A 1 95 ? 1.597 3.749 12.866 1.00 93.50 95 THR A CA 1
ATOM 716 C C . THR A 1 95 ? 1.778 3.203 11.462 1.00 93.50 95 THR A C 1
ATOM 718 O O . THR A 1 95 ? 1.192 2.184 11.108 1.00 93.50 95 THR A O 1
ATOM 721 N N . VAL A 1 96 ? 2.592 3.881 10.657 1.00 96.88 96 VAL A N 1
ATOM 722 C CA . VAL A 1 96 ? 2.945 3.441 9.305 1.00 96.88 96 VAL A CA 1
ATOM 723 C C . VAL A 1 96 ? 4.453 3.269 9.267 1.00 96.88 96 VAL A C 1
ATOM 725 O O . VAL A 1 96 ? 5.194 4.183 9.627 1.00 96.88 96 VAL A O 1
ATOM 728 N N . ARG A 1 97 ? 4.925 2.089 8.870 1.00 97.62 97 ARG A N 1
ATOM 729 C CA . ARG A 1 97 ? 6.358 1.796 8.781 1.00 97.62 97 ARG A CA 1
ATOM 730 C C . ARG A 1 97 ? 6.707 1.059 7.501 1.00 97.62 97 ARG A C 1
ATOM 732 O O . ARG A 1 97 ? 5.901 0.315 6.946 1.00 97.62 97 ARG A O 1
ATOM 739 N N . LYS A 1 98 ? 7.954 1.240 7.083 1.00 98.25 98 LYS A N 1
ATOM 740 C CA . LYS A 1 98 ? 8.576 0.513 5.976 1.00 98.25 98 LYS A CA 1
ATOM 741 C C . LYS A 1 98 ? 9.249 -0.735 6.543 1.00 98.25 98 LYS A C 1
ATOM 743 O O . LYS A 1 98 ? 9.961 -0.647 7.543 1.00 98.25 98 LYS A O 1
ATOM 748 N N . PHE A 1 99 ? 9.004 -1.890 5.941 1.00 98.31 99 PHE A N 1
ATOM 749 C CA . PHE A 1 99 ? 9.731 -3.122 6.224 1.00 98.31 99 PHE A CA 1
ATOM 750 C C . PHE A 1 99 ? 10.682 -3.401 5.062 1.00 98.31 99 PHE A C 1
ATOM 752 O O . PHE A 1 99 ? 10.253 -3.744 3.960 1.00 98.31 99 PHE A O 1
ATOM 759 N N . THR A 1 100 ? 11.966 -3.167 5.313 1.00 97.94 100 THR A N 1
ATOM 760 C CA . THR A 1 100 ? 13.024 -3.250 4.307 1.00 97.94 100 THR A CA 1
ATOM 761 C C . THR A 1 100 ? 13.406 -4.697 4.026 1.00 97.94 100 THR A C 1
ATOM 763 O O . THR A 1 100 ? 13.531 -5.503 4.946 1.00 97.94 100 THR A O 1
ATOM 766 N N . HIS A 1 101 ? 13.659 -4.985 2.753 1.00 97.69 101 HIS A N 1
ATOM 767 C CA . HIS A 1 101 ? 14.151 -6.269 2.262 1.00 97.69 101 HIS A CA 1
ATOM 768 C C . HIS A 1 101 ? 15.569 -6.117 1.682 1.00 97.69 101 HIS A C 1
ATOM 770 O O . HIS A 1 101 ? 16.032 -4.991 1.497 1.00 97.69 101 HIS A O 1
ATOM 776 N N . PRO A 1 102 ? 16.269 -7.216 1.339 1.00 97.75 102 PRO A N 1
ATOM 777 C CA . PRO A 1 102 ? 17.546 -7.149 0.616 1.00 97.75 102 PRO A CA 1
ATOM 778 C C . PRO A 1 102 ? 17.456 -6.537 -0.795 1.00 97.75 102 PRO A C 1
ATOM 780 O O . PRO A 1 102 ? 18.479 -6.250 -1.414 1.00 97.75 102 PRO A O 1
ATOM 783 N N . TRP A 1 103 ? 16.246 -6.360 -1.328 1.00 96.62 103 TRP A N 1
ATOM 784 C CA . TRP A 1 103 ? 15.974 -5.718 -2.612 1.00 96.62 103 TRP A CA 1
ATOM 785 C C . TRP A 1 103 ? 15.386 -4.312 -2.440 1.00 96.62 103 TRP A C 1
ATOM 787 O O . TRP A 1 103 ? 15.114 -3.860 -1.333 1.00 96.62 103 TRP A O 1
ATOM 797 N N . LYS A 1 104 ? 15.207 -3.590 -3.554 1.00 96.56 104 LYS A N 1
ATOM 798 C CA . LYS A 1 104 ? 14.876 -2.156 -3.524 1.00 96.56 104 LYS A CA 1
ATOM 799 C C . LYS A 1 104 ? 13.473 -1.856 -2.994 1.00 96.56 104 LYS A C 1
ATOM 801 O O . LYS A 1 104 ? 13.287 -0.865 -2.294 1.00 96.56 104 LYS A O 1
ATOM 806 N N . GLN A 1 105 ? 12.492 -2.673 -3.363 1.00 98.19 105 GLN A N 1
ATOM 807 C CA . GLN A 1 105 ? 11.110 -2.514 -2.929 1.00 98.19 105 GLN A CA 1
ATOM 808 C C . GLN A 1 105 ? 10.929 -2.959 -1.468 1.00 98.19 105 GLN A C 1
ATOM 810 O O . GLN A 1 105 ? 11.301 -4.071 -1.107 1.00 98.19 105 GLN A O 1
ATOM 815 N N . TYR A 1 106 ? 10.323 -2.119 -0.630 1.00 98.31 106 TYR A N 1
ATOM 816 C CA . TYR A 1 106 ? 9.961 -2.457 0.753 1.00 98.31 106 TYR A CA 1
ATOM 817 C C . TYR A 1 106 ? 8.468 -2.778 0.881 1.00 98.31 106 TYR A C 1
ATOM 819 O O . TYR A 1 106 ? 7.659 -2.364 0.050 1.00 98.31 106 TYR A O 1
ATOM 827 N N . SER A 1 107 ? 8.083 -3.473 1.952 1.00 98.56 107 SER A N 1
ATOM 828 C CA . SER A 1 107 ? 6.669 -3.637 2.316 1.00 98.56 107 SER A CA 1
ATOM 829 C C . SER A 1 107 ? 6.200 -2.466 3.185 1.00 98.56 107 SER A C 1
ATOM 831 O O . SER A 1 107 ? 6.948 -1.970 4.031 1.00 98.56 107 SER A O 1
ATOM 833 N N . VAL A 1 108 ? 4.959 -2.020 2.991 1.00 98.44 108 VAL A N 1
ATOM 834 C CA . VAL A 1 108 ? 4.318 -0.976 3.805 1.00 98.44 108 VAL A CA 1
ATOM 835 C C . VAL A 1 108 ? 3.446 -1.654 4.853 1.00 98.44 108 VAL A C 1
ATOM 837 O O . VAL A 1 108 ? 2.626 -2.500 4.519 1.00 98.44 108 VAL A O 1
ATOM 840 N N . ILE A 1 109 ? 3.628 -1.301 6.125 1.00 98.25 109 ILE A N 1
ATOM 841 C CA . ILE A 1 109 ? 2.832 -1.846 7.228 1.00 98.25 109 ILE A CA 1
ATOM 842 C C . ILE A 1 109 ? 2.155 -0.687 7.946 1.00 98.25 109 ILE A C 1
ATOM 844 O O . ILE A 1 109 ? 2.824 0.101 8.619 1.00 98.25 109 ILE A O 1
ATOM 848 N N . ALA A 1 110 ? 0.832 -0.610 7.810 1.00 96.38 110 ALA A N 1
ATOM 849 C CA . ALA A 1 110 ? -0.025 0.214 8.649 1.00 96.38 110 ALA A CA 1
ATOM 850 C C . ALA A 1 110 ? -0.546 -0.636 9.809 1.00 96.38 110 ALA A C 1
ATOM 852 O O . ALA A 1 110 ? -1.153 -1.685 9.600 1.00 96.38 110 ALA A O 1
ATOM 853 N N . ARG A 1 111 ? -0.301 -0.193 11.038 1.00 94.69 111 ARG A N 1
ATOM 854 C CA . ARG A 1 111 ? -0.770 -0.855 12.252 1.00 94.69 111 ARG A CA 1
ATOM 855 C C . ARG A 1 111 ? -1.744 0.062 12.967 1.00 94.69 111 ARG A C 1
ATOM 857 O O . ARG A 1 111 ? -1.367 1.168 13.345 1.00 94.69 111 ARG A O 1
ATOM 864 N N . VAL A 1 112 ? -2.970 -0.420 13.137 1.00 92.50 112 VAL A N 1
ATOM 865 C CA . VAL A 1 112 ? -4.049 0.232 13.882 1.00 92.50 112 VAL A CA 1
ATOM 866 C C . VAL A 1 112 ? -4.209 -0.519 15.198 1.00 92.50 112 VAL A C 1
ATOM 868 O O . VAL A 1 112 ? -4.447 -1.723 15.192 1.00 92.50 112 VAL A O 1
ATOM 871 N N . GLU A 1 113 ? -4.052 0.170 16.320 1.00 92.00 113 GLU A N 1
ATOM 872 C CA . GLU A 1 113 ? -4.086 -0.441 17.650 1.00 92.00 113 GLU A CA 1
ATOM 873 C C . GLU A 1 113 ? -4.835 0.450 18.649 1.00 92.00 113 GLU A C 1
ATOM 875 O O . GLU A 1 113 ? -4.816 1.677 18.508 1.00 92.00 113 GLU A O 1
ATOM 880 N N . PRO A 1 114 ? -5.517 -0.127 19.654 1.00 92.19 114 PRO A N 1
ATOM 881 C CA . PRO A 1 114 ? -6.115 0.674 20.709 1.00 92.19 114 PRO A CA 1
ATOM 882 C C . PRO A 1 114 ? -5.017 1.320 21.563 1.00 92.19 114 PRO A C 1
ATOM 884 O O . PRO A 1 114 ? -3.965 0.727 21.797 1.00 92.19 114 PRO A O 1
ATOM 887 N N . THR A 1 115 ? -5.260 2.524 22.078 1.00 90.12 115 THR A N 1
ATOM 888 C CA . THR A 1 115 ? -4.322 3.185 23.006 1.00 90.12 115 THR A CA 1
ATOM 889 C C . THR A 1 115 ? -4.256 2.494 24.368 1.00 90.12 115 THR A C 1
ATOM 891 O O . THR A 1 115 ? -3.265 2.631 25.080 1.00 90.12 115 THR A O 1
ATOM 894 N N . THR A 1 116 ? -5.289 1.726 24.727 1.00 90.44 116 THR A N 1
ATOM 895 C CA . THR A 1 116 ? -5.306 0.821 25.882 1.00 90.44 116 THR A CA 1
ATOM 896 C C . THR A 1 116 ? -5.523 -0.606 25.398 1.00 90.44 116 THR A C 1
ATOM 898 O O . THR A 1 116 ? -6.560 -0.922 24.814 1.00 90.44 116 THR A O 1
ATOM 901 N N . ILE A 1 117 ? -4.538 -1.470 25.631 1.00 84.62 117 ILE A N 1
ATOM 902 C CA . ILE A 1 117 ? -4.597 -2.871 25.216 1.00 84.62 117 ILE A CA 1
ATOM 903 C C . ILE A 1 117 ? -5.580 -3.611 26.122 1.00 84.62 117 ILE A C 1
ATOM 905 O O . ILE A 1 117 ? -5.407 -3.660 27.337 1.00 84.62 117 ILE A O 1
ATOM 909 N N . VAL A 1 118 ? -6.619 -4.178 25.512 1.00 80.88 118 VAL A N 1
ATOM 910 C CA . VAL A 1 118 ? -7.631 -5.002 26.194 1.00 80.88 118 VAL A CA 1
ATOM 911 C C . VAL A 1 118 ? -7.583 -6.471 25.762 1.00 80.88 118 VAL A C 1
ATOM 913 O O . VAL A 1 118 ? -8.138 -7.319 26.455 1.00 80.88 118 VAL A O 1
ATOM 916 N N . LYS A 1 119 ? -6.941 -6.767 24.621 1.00 82.69 119 LYS A N 1
ATOM 917 C CA . LYS A 1 119 ? -6.716 -8.099 24.036 1.00 82.69 119 LYS A CA 1
ATOM 918 C C . LYS A 1 119 ? -5.483 -8.065 23.125 1.00 82.69 119 LYS A C 1
ATOM 920 O O . LYS A 1 119 ? -5.225 -7.024 22.523 1.00 82.69 119 LYS A O 1
ATOM 925 N N . ASP A 1 120 ? -4.817 -9.210 22.974 1.00 84.19 120 ASP A N 1
ATOM 926 C CA . ASP A 1 120 ? -3.590 -9.368 22.170 1.00 84.19 120 ASP A CA 1
ATOM 927 C C . ASP A 1 120 ? -3.816 -10.070 20.816 1.00 84.19 120 ASP A C 1
ATOM 929 O O . ASP A 1 120 ? -2.863 -10.432 20.124 1.00 84.19 120 ASP A O 1
ATOM 933 N N . ASP A 1 121 ? -5.075 -10.251 20.413 1.00 88.50 121 ASP A N 1
ATOM 934 C CA . ASP A 1 121 ? -5.415 -10.834 19.114 1.00 88.50 121 ASP A CA 1
ATOM 935 C C . ASP A 1 121 ? -5.029 -9.883 17.968 1.00 88.50 121 ASP A C 1
ATOM 937 O O . ASP A 1 121 ? -5.292 -8.678 18.018 1.00 88.50 121 ASP A O 1
ATOM 941 N N . ILE A 1 122 ? -4.441 -10.430 16.901 1.00 91.00 122 ILE A N 1
ATOM 942 C CA . ILE A 1 122 ? -4.016 -9.667 15.720 1.00 91.00 122 ILE A CA 1
ATOM 943 C C . ILE A 1 122 ? -4.819 -10.126 14.506 1.00 91.00 122 ILE A C 1
ATOM 945 O O . ILE A 1 122 ? -4.828 -11.306 14.161 1.00 91.00 122 ILE A O 1
ATOM 949 N N . VAL A 1 123 ? -5.437 -9.168 13.816 1.00 92.94 123 VAL A N 1
ATOM 950 C CA . VAL A 1 123 ? -6.043 -9.378 12.497 1.00 92.94 123 VAL A CA 1
ATOM 951 C C . VAL A 1 123 ? -5.122 -8.775 11.442 1.00 92.94 123 VAL A C 1
ATOM 953 O O . VAL A 1 123 ? -4.721 -7.617 11.560 1.00 92.94 123 VAL A O 1
ATOM 956 N N . ILE A 1 124 ? -4.785 -9.557 10.416 1.00 96.25 124 ILE A N 1
ATOM 957 C CA . ILE A 1 124 ? -3.937 -9.126 9.300 1.00 96.25 124 ILE A CA 1
ATOM 958 C C . ILE A 1 124 ? -4.781 -9.113 8.027 1.00 96.25 124 ILE A C 1
ATOM 960 O O . ILE A 1 124 ? -5.356 -10.130 7.651 1.00 96.25 124 ILE A O 1
ATOM 964 N N . LEU A 1 125 ? -4.824 -7.956 7.368 1.00 97.44 125 LEU A N 1
ATOM 965 C CA . LEU A 1 125 ? -5.287 -7.797 5.992 1.00 97.44 125 LEU A CA 1
ATOM 966 C C . LEU A 1 125 ? -4.074 -7.430 5.136 1.00 97.44 125 LEU A C 1
ATOM 968 O O . LEU A 1 125 ? -3.279 -6.577 5.535 1.00 97.44 125 LEU A O 1
ATOM 972 N N . SER A 1 126 ? -3.918 -8.078 3.985 1.00 97.12 126 SER A N 1
ATOM 973 C CA . SER A 1 126 ? -2.744 -7.909 3.130 1.00 97.12 126 SER A CA 1
ATOM 974 C C . SER A 1 126 ? -3.075 -8.083 1.655 1.00 97.12 126 SER A C 1
ATOM 976 O O . SER A 1 126 ? -3.938 -8.885 1.316 1.00 97.12 126 SER A O 1
ATOM 978 N N . ALA A 1 127 ? -2.297 -7.393 0.830 1.00 97.94 127 ALA A N 1
ATOM 979 C CA . ALA A 1 127 ? -2.183 -7.526 -0.618 1.00 97.94 127 ALA A CA 1
ATOM 980 C C . ALA A 1 127 ? -0.685 -7.448 -0.967 1.00 97.94 127 ALA A C 1
ATOM 982 O O . ALA A 1 127 ? 0.099 -6.893 -0.177 1.00 97.94 127 ALA A O 1
ATOM 983 N N . HIS A 1 128 ? -0.265 -8.002 -2.100 1.00 98.19 128 HIS A N 1
ATOM 984 C CA . HIS A 1 128 ? 1.083 -7.750 -2.612 1.00 98.19 128 HIS A CA 1
ATOM 985 C C . HIS A 1 128 ? 1.055 -6.580 -3.595 1.00 98.19 128 HIS A C 1
ATOM 987 O O . HIS A 1 128 ? 0.024 -6.225 -4.141 1.00 98.19 128 HIS A O 1
ATOM 993 N N . GLN A 1 129 ? 2.187 -5.901 -3.765 1.00 97.00 129 GLN A N 1
ATOM 994 C CA . GLN A 1 129 ? 2.227 -4.683 -4.583 1.00 97.00 129 GLN A CA 1
ATOM 995 C C . GLN A 1 129 ? 3.037 -4.831 -5.860 1.00 97.00 129 GLN A C 1
ATOM 997 O O . GLN A 1 129 ? 3.020 -3.934 -6.698 1.00 97.00 129 GLN A O 1
ATOM 1002 N N . ASP A 1 130 ? 3.831 -5.886 -5.985 1.00 98.00 130 ASP A N 1
ATOM 1003 C CA . ASP A 1 130 ? 4.664 -6.094 -7.151 1.00 98.00 130 ASP A CA 1
ATOM 1004 C C . ASP A 1 130 ? 3.839 -6.600 -8.333 1.00 98.00 130 ASP A C 1
ATOM 1006 O O . ASP A 1 130 ? 2.678 -6.980 -8.213 1.00 98.00 130 ASP A O 1
ATOM 1010 N N . SER A 1 131 ? 4.443 -6.543 -9.511 1.00 98.31 131 SER A N 1
ATOM 1011 C CA . SER A 1 131 ? 3.868 -7.098 -10.726 1.00 98.31 131 SER A CA 1
ATOM 1012 C C . SER A 1 131 ? 4.982 -7.588 -11.631 1.00 98.31 131 SER A C 1
ATOM 1014 O O . SER A 1 131 ? 6.090 -7.040 -11.645 1.00 98.31 131 SER A O 1
ATOM 1016 N N . ILE A 1 132 ? 4.694 -8.630 -12.406 1.00 97.38 132 ILE A N 1
ATOM 1017 C CA . ILE A 1 132 ? 5.649 -9.238 -13.326 1.00 97.38 132 ILE A CA 1
ATOM 1018 C C . ILE A 1 132 ? 4.939 -9.754 -14.576 1.00 97.38 132 ILE A C 1
ATOM 1020 O O . ILE A 1 132 ? 3.829 -10.269 -14.512 1.00 97.38 132 ILE A O 1
ATOM 1024 N N . ASN A 1 133 ? 5.603 -9.662 -15.729 1.00 97.06 133 ASN A N 1
ATOM 1025 C CA . ASN A 1 133 ? 5.169 -10.352 -16.939 1.00 97.06 133 ASN A CA 1
ATOM 1026 C C . ASN A 1 133 ? 6.022 -11.609 -17.139 1.00 97.06 133 ASN A C 1
ATOM 1028 O O . ASN A 1 133 ? 7.010 -11.610 -17.876 1.00 97.06 133 ASN A O 1
ATOM 1032 N N . TRP A 1 134 ? 5.643 -12.689 -16.452 1.00 93.19 134 TRP A N 1
ATOM 1033 C CA . TRP A 1 134 ? 6.361 -13.963 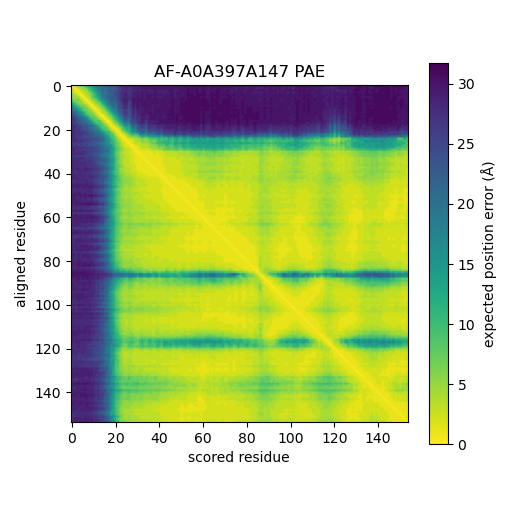-16.543 1.00 93.19 134 TRP A CA 1
ATOM 1034 C C . TRP A 1 134 ? 6.273 -14.586 -17.942 1.00 93.19 134 TRP A C 1
ATOM 1036 O O . TRP A 1 134 ? 7.238 -15.174 -18.434 1.00 93.19 134 TRP A O 1
ATOM 1046 N N . LYS A 1 135 ? 5.124 -14.422 -18.611 1.00 95.56 135 LYS A N 1
ATOM 1047 C CA . LYS A 1 135 ? 4.845 -15.005 -19.930 1.00 95.56 135 LYS A CA 1
ATOM 1048 C C . LYS A 1 135 ? 5.844 -14.542 -20.988 1.00 95.56 135 LYS A C 1
ATOM 1050 O O . LYS A 1 135 ? 6.321 -15.361 -21.771 1.00 95.56 135 LYS A O 1
ATOM 1055 N N . ASP A 1 136 ? 6.202 -13.260 -20.974 1.00 95.94 136 ASP A N 1
ATOM 1056 C CA . ASP A 1 136 ? 7.133 -12.671 -21.937 1.00 95.94 136 ASP A CA 1
ATOM 1057 C C . ASP A 1 136 ? 8.533 -12.422 -21.352 1.00 95.94 136 ASP A C 1
ATOM 1059 O O . ASP A 1 136 ? 9.273 -11.586 -21.863 1.00 95.94 136 ASP A O 1
ATOM 1063 N N . MET A 1 137 ? 8.957 -13.152 -20.312 1.00 93.69 137 MET A N 1
ATOM 1064 C CA . MET A 1 137 ? 10.232 -12.897 -19.612 1.00 93.69 137 MET A CA 1
ATOM 1065 C C . MET A 1 137 ? 11.480 -12.916 -20.527 1.00 93.69 137 MET A C 1
ATOM 1067 O O . MET A 1 137 ? 12.506 -12.303 -20.213 1.00 93.69 137 MET A O 1
ATOM 1071 N N . ARG A 1 138 ? 11.404 -13.604 -21.676 1.00 96.12 138 ARG A N 1
ATOM 1072 C CA . ARG A 1 138 ? 12.475 -13.671 -22.691 1.00 96.12 138 ARG A CA 1
ATOM 1073 C C . ARG A 1 138 ? 12.472 -12.496 -23.674 1.00 96.12 138 ARG A C 1
ATOM 1075 O O . ARG A 1 138 ? 13.489 -12.250 -24.321 1.00 96.12 138 ARG A O 1
ATOM 1082 N N . ASP A 1 139 ? 11.362 -11.776 -23.794 1.00 97.44 139 ASP A N 1
ATOM 1083 C CA . ASP A 1 139 ? 11.241 -10.595 -24.643 1.00 97.44 139 ASP A CA 1
ATOM 1084 C C . ASP A 1 139 ? 11.813 -9.379 -23.905 1.00 97.44 139 ASP A C 1
ATOM 1086 O O . ASP A 1 139 ? 11.402 -9.045 -22.796 1.00 97.44 139 ASP A O 1
ATOM 1090 N N . ARG A 1 140 ? 12.794 -8.704 -24.511 1.00 93.69 140 ARG A N 1
ATOM 1091 C CA . ARG A 1 140 ? 13.537 -7.613 -23.857 1.00 93.69 140 ARG A CA 1
ATOM 1092 C C . ARG A 1 140 ? 12.684 -6.385 -23.550 1.00 93.69 140 ARG A C 1
ATOM 1094 O O . ARG A 1 140 ? 13.062 -5.622 -22.662 1.00 93.69 140 ARG A O 1
ATOM 1101 N N . VAL A 1 141 ? 11.587 -6.195 -24.277 1.00 94.75 141 VAL A N 1
ATOM 1102 C CA . VAL A 1 141 ? 10.683 -5.055 -24.129 1.00 94.75 141 VAL A CA 1
ATOM 1103 C C . VAL A 1 141 ? 9.488 -5.465 -23.278 1.00 94.75 141 VAL A C 1
ATOM 1105 O O . VAL A 1 141 ? 9.251 -4.866 -22.231 1.00 94.75 141 VAL A O 1
ATOM 1108 N N . LYS A 1 142 ? 8.777 -6.527 -23.670 1.00 96.12 142 LYS A N 1
ATOM 1109 C CA . LYS A 1 142 ? 7.515 -6.925 -23.025 1.00 96.12 142 LYS A CA 1
ATOM 1110 C C . LYS A 1 142 ? 7.683 -7.380 -21.581 1.00 96.12 142 LYS A C 1
ATOM 1112 O O . LYS A 1 142 ? 6.784 -7.149 -20.781 1.00 96.12 142 LYS A O 1
ATOM 1117 N N . ARG A 1 143 ? 8.837 -7.950 -21.211 1.00 94.69 143 ARG A N 1
ATOM 1118 C CA . ARG A 1 143 ? 9.115 -8.342 -19.817 1.00 94.69 143 ARG A CA 1
ATOM 1119 C C . ARG A 1 143 ? 9.060 -7.177 -18.821 1.00 94.69 143 ARG A C 1
ATOM 1121 O O . ARG A 1 143 ? 8.887 -7.417 -17.633 1.00 94.69 143 ARG A O 1
ATOM 1128 N N . ASN A 1 144 ? 9.234 -5.939 -19.294 1.00 95.12 144 ASN A N 1
ATOM 1129 C CA . ASN A 1 144 ? 9.190 -4.730 -18.465 1.00 95.12 144 ASN A CA 1
ATOM 1130 C C . ASN A 1 144 ? 7.795 -4.083 -18.434 1.00 95.12 144 ASN A C 1
ATOM 1132 O O . ASN A 1 144 ? 7.629 -3.035 -17.816 1.00 95.12 144 ASN A O 1
ATOM 1136 N N . ILE A 1 145 ? 6.812 -4.667 -19.123 1.00 96.75 145 ILE A N 1
ATOM 1137 C CA . ILE A 1 145 ? 5.436 -4.178 -19.178 1.00 96.75 145 ILE A CA 1
ATOM 1138 C C . ILE A 1 145 ? 4.586 -5.168 -18.389 1.00 96.75 145 ILE A C 1
ATOM 1140 O O . ILE A 1 145 ? 4.236 -6.239 -18.882 1.00 96.75 145 ILE A O 1
ATOM 1144 N N . ALA A 1 146 ? 4.289 -4.810 -17.148 1.00 97.56 146 ALA A N 1
ATOM 1145 C CA . ALA A 1 146 ? 3.461 -5.569 -16.228 1.00 97.56 146 ALA A CA 1
ATOM 1146 C C . ALA A 1 146 ? 2.553 -4.608 -15.440 1.00 97.56 146 ALA A C 1
ATOM 1148 O O . ALA A 1 146 ? 2.833 -4.322 -14.276 1.00 97.56 146 ALA A O 1
ATOM 1149 N N . PRO A 1 147 ? 1.456 -4.105 -16.038 1.00 97.00 147 PRO A N 1
ATOM 1150 C CA . PRO A 1 147 ? 0.543 -3.203 -15.338 1.00 97.00 147 PRO A CA 1
ATOM 1151 C C . PRO A 1 147 ? -0.062 -3.828 -14.079 1.00 97.00 147 PRO A C 1
ATOM 1153 O O . PRO A 1 147 ? -0.352 -3.103 -13.140 1.00 97.00 147 PRO A O 1
ATOM 1156 N N . GLY A 1 148 ? -0.237 -5.159 -14.044 1.00 97.69 148 GLY A N 1
ATOM 1157 C CA . GLY A 1 148 ? -0.671 -5.899 -12.852 1.00 97.69 148 GLY A CA 1
ATOM 1158 C C . GLY A 1 148 ? -1.951 -5.340 -12.237 1.00 97.69 148 GLY A C 1
ATOM 1159 O O . GLY A 1 148 ? -1.952 -5.002 -11.061 1.00 97.69 148 GLY A O 1
ATOM 1160 N N . ALA A 1 149 ? -2.983 -5.113 -13.056 1.00 98.06 149 ALA A N 1
ATOM 1161 C CA . ALA A 1 149 ? -4.200 -4.450 -12.592 1.00 98.06 149 ALA A CA 1
ATOM 1162 C C . ALA A 1 149 ? -5.066 -5.348 -11.706 1.00 98.06 149 ALA A C 1
ATOM 1164 O O . ALA A 1 149 ? -5.548 -4.885 -10.687 1.00 98.06 149 ALA A O 1
ATOM 1165 N N . ASP A 1 150 ? -5.220 -6.615 -12.084 1.00 97.94 150 ASP A N 1
ATOM 1166 C CA . ASP A 1 150 ? -5.927 -7.630 -11.289 1.00 97.94 150 ASP A CA 1
ATOM 1167 C C . ASP A 1 150 ? -4.973 -8.369 -10.330 1.00 97.94 150 ASP A C 1
ATOM 1169 O O . ASP A 1 150 ? -5.383 -8.865 -9.295 1.00 97.94 150 ASP A O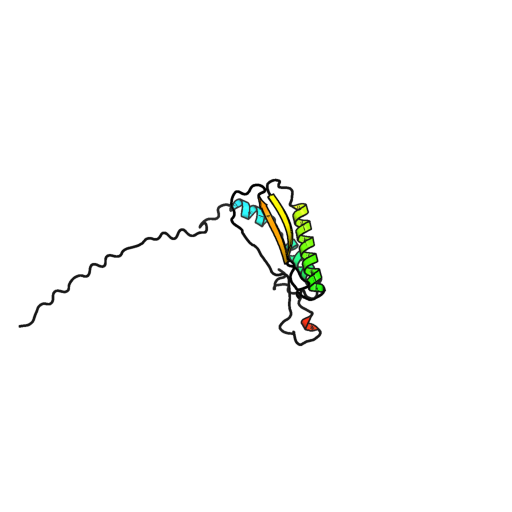 1
ATOM 1173 N N . ASP A 1 151 ? -3.680 -8.416 -10.673 1.00 97.00 151 ASP A N 1
ATOM 1174 C CA . ASP A 1 151 ? -2.640 -9.146 -9.936 1.00 97.00 151 ASP A CA 1
ATOM 1175 C C . ASP A 1 151 ? -1.445 -8.219 -9.645 1.00 97.00 151 ASP A C 1
ATOM 1177 O O . ASP A 1 151 ? -0.602 -7.968 -10.518 1.00 97.00 151 ASP A O 1
ATOM 1181 N N . ASP A 1 152 ? -1.369 -7.602 -8.465 1.00 97.19 152 ASP A N 1
ATOM 1182 C CA . ASP A 1 152 ? -2.421 -7.450 -7.430 1.00 97.19 152 ASP A CA 1
ATOM 1183 C C . ASP A 1 152 ? -2.680 -5.953 -7.224 1.00 97.19 152 ASP A C 1
ATOM 1185 O O . ASP A 1 152 ? -2.381 -5.346 -6.199 1.00 97.19 152 ASP A O 1
ATOM 1189 N N . GLY A 1 153 ? -3.071 -5.292 -8.316 1.00 96.69 153 GLY A N 1
ATOM 1190 C CA . GLY A 1 153 ? -3.312 -3.851 -8.323 1.00 96.69 153 GLY A CA 1
ATOM 1191 C C . GLY A 1 153 ? -4.650 -3.453 -7.703 1.00 96.69 153 GLY A C 1
ATOM 1192 O O . GLY A 1 153 ? -4.767 -2.310 -7.254 1.00 96.69 153 GLY A O 1
ATOM 1193 N N . SER A 1 154 ? -5.646 -4.344 -7.757 1.00 95.06 154 SER A N 1
ATOM 1194 C CA . SER A 1 154 ? -7.049 -4.130 -7.373 1.00 95.06 154 SER A CA 1
ATOM 1195 C C . SER A 1 154 ? -7.260 -4.151 -5.868 1.00 95.06 154 SER A C 1
ATOM 1197 O O . SER A 1 154 ? -7.962 -3.241 -5.372 1.00 95.06 154 SER A O 1
#

Foldseek 3Di:
DDDDDDDDDDDPPDPPPPPVPPPPDDPDDPCPVVVVVVVVPDDVVVLVVQLCCLLVVFQWLAQQDPSVLVSLVVVLVVVVVVCVVVVPDPQKDWDWDWADDPHRHTDIDIDIDGPDDPDDDDDDDDADRGFFDPVVCVPPPVRRGTSCSVPPSD

Radius of gyration: 27.64 Å; Cα contacts (8 Å, |Δi|>4): 155; chains: 1; bounding box: 47×97×51 Å

Sequence (154 aa):
MKFTLLSAAAAAIAFASSVQETTPYPTVATYPNLVRGVNAKIQTADLKQSLEGFVNKFANRIYYSPEGAQSCGWIYDQVVEVVAKAATNPNVKVTVRKFTHPWKQYSVIARVEPTTIVKDDIVILSAHQDSINWKDMRDRVKRNIAPGADDDGS

Mean predicted aligned error: 9.75 Å

Secondary structure (DSSP, 8-state):
-----PPPP--------------SS-SS-S-HHHHHHHHTT--HHHHHHHHHHHHHH-S---TTSHHHHHHHHHHHHHHHHHHHHHTT-TTEEEEEEEE--SSSPPEEEEEEEESS-S----------------TTTTSTTGGG----TTTT--